Protein AF-A0A392R8F7-F1 (afdb_monomer_lite)

Sequence (70 aa):
MHPNLVAPVVSSPTHLLQVPGSKLRLLCSYGGHIMPRDNSLYYVGGDTRIVAVDRHSSLTHLCSHLSRNL

Secondary structure (DSSP, 8-state):
-------------------TT-EEEEEEEESSEEEEETTEEEEESSEEEEEEEETT--HHHHHHHHHHH-

Structure (mmCIF, N/CA/C/O backbone):
data_AF-A0A392R8F7-F1
#
_entry.id   AF-A0A392R8F7-F1
#
loop_
_atom_site.group_PDB
_atom_site.id
_atom_site.type_symbol
_atom_site.label_atom_id
_atom_site.label_alt_id
_atom_site.label_comp_id
_atom_site.label_asym_id
_atom_site.label_entity_id
_atom_site.label_seq_id
_atom_site.pdbx_PDB_ins_code
_atom_site.Cartn_x
_atom_site.Cartn_y
_atom_site.Cartn_z
_atom_site.occupancy
_atom_site.B_iso_or_equiv
_atom_site.auth_seq_id
_atom_site.auth_comp_id
_atom_site.auth_asym_id
_atom_site.auth_atom_id
_atom_site.pdbx_PDB_model_num
ATOM 1 N N . MET A 1 1 ? -17.701 55.661 16.993 1.00 44.38 1 MET A N 1
ATOM 2 C CA . MET A 1 1 ? -18.013 54.360 16.361 1.00 44.38 1 MET A CA 1
ATOM 3 C C . MET A 1 1 ? -17.124 54.295 15.120 1.00 44.38 1 MET A C 1
ATOM 5 O O . MET A 1 1 ? -17.420 54.993 14.167 1.00 44.38 1 MET A O 1
ATOM 9 N N . HIS A 1 2 ? -15.913 53.737 15.118 1.00 37.97 2 HIS A N 1
ATOM 10 C CA . HIS A 1 2 ? -15.525 52.360 15.436 1.00 37.97 2 HIS A CA 1
ATOM 11 C C . HIS A 1 2 ? -14.022 52.324 15.801 1.00 37.97 2 HIS A C 1
ATOM 13 O O . HIS A 1 2 ? -13.240 52.947 15.082 1.00 37.97 2 HIS A O 1
ATOM 19 N N . PRO A 1 3 ? -13.576 51.632 16.865 1.00 51.31 3 PRO A N 1
ATOM 20 C CA . PRO A 1 3 ? -12.153 51.383 17.065 1.00 51.31 3 PRO A CA 1
ATOM 21 C C . PRO A 1 3 ? -11.675 50.256 16.134 1.00 51.31 3 PRO A C 1
ATOM 23 O O . PRO A 1 3 ? -12.327 49.221 16.008 1.00 51.31 3 PRO A O 1
ATOM 26 N N . ASN A 1 4 ? -10.531 50.472 15.481 1.00 44.72 4 ASN A N 1
ATOM 27 C CA . ASN A 1 4 ? -9.809 49.448 14.729 1.00 44.72 4 ASN A CA 1
ATOM 28 C C . ASN A 1 4 ? -9.309 48.377 15.708 1.00 44.72 4 ASN A C 1
ATOM 30 O O . ASN A 1 4 ? -8.452 48.649 16.549 1.00 44.72 4 ASN A O 1
ATOM 34 N N . LEU A 1 5 ? -9.856 47.168 15.606 1.00 55.84 5 LEU A N 1
ATOM 35 C CA . LEU A 1 5 ? -9.389 46.009 16.353 1.00 55.84 5 LEU A CA 1
ATOM 36 C C . LEU A 1 5 ? -8.171 45.432 15.615 1.00 55.84 5 LEU A C 1
ATOM 38 O O . LEU A 1 5 ? -8.311 44.631 14.694 1.00 55.84 5 LEU A O 1
ATOM 42 N N . VAL A 1 6 ? -6.968 45.868 15.988 1.00 50.47 6 VAL A N 1
ATOM 43 C CA . VAL A 1 6 ? -5.733 45.193 15.567 1.00 50.47 6 VAL A CA 1
ATOM 44 C C . VAL A 1 6 ? -5.683 43.861 16.313 1.00 50.47 6 VAL A C 1
ATOM 46 O O . VAL A 1 6 ? -5.423 43.825 17.515 1.00 50.47 6 VAL A O 1
ATOM 49 N N . ALA A 1 7 ? -5.998 42.764 15.623 1.00 52.62 7 ALA A N 1
ATOM 50 C CA . ALA A 1 7 ? -5.815 41.425 16.167 1.00 52.62 7 ALA A CA 1
ATOM 51 C C . ALA A 1 7 ? -4.316 41.188 16.447 1.00 52.62 7 ALA A C 1
ATOM 53 O O . ALA A 1 7 ? -3.481 41.558 15.615 1.00 52.62 7 ALA A O 1
ATOM 54 N N . PRO A 1 8 ? -3.943 40.580 17.587 1.00 45.38 8 PRO A N 1
ATOM 55 C CA . PRO A 1 8 ? -2.553 40.253 17.851 1.00 45.38 8 PRO A CA 1
ATOM 56 C C . PRO A 1 8 ? -2.101 39.188 16.850 1.00 45.38 8 PRO A C 1
ATOM 58 O O . PRO A 1 8 ? -2.658 38.090 16.796 1.00 45.38 8 PRO A O 1
ATOM 61 N N . VAL A 1 9 ? -1.080 39.512 16.055 1.00 55.94 9 VAL A N 1
ATOM 62 C CA . VAL A 1 9 ? -0.324 38.533 15.272 1.00 55.94 9 VAL A CA 1
ATOM 63 C C . VAL A 1 9 ? 0.411 37.621 16.258 1.00 55.94 9 VAL A C 1
ATOM 65 O O . VAL A 1 9 ? 1.513 37.907 16.714 1.00 55.94 9 VAL A O 1
ATOM 68 N N . VAL A 1 10 ? -0.259 36.547 16.678 1.00 51.56 10 VAL A N 1
ATOM 69 C CA . VAL A 1 10 ? 0.350 35.487 17.479 1.00 51.56 10 VAL A CA 1
ATOM 70 C C . VAL A 1 10 ? 1.300 34.724 16.566 1.00 51.56 10 VAL A C 1
ATOM 72 O O . VAL A 1 10 ? 0.892 33.955 15.699 1.00 51.56 10 VAL A O 1
ATOM 75 N N . SER A 1 11 ? 2.588 34.965 16.762 1.00 48.41 11 SER A N 1
ATOM 76 C CA . SER A 1 11 ? 3.693 34.162 16.259 1.00 48.41 11 SER A CA 1
ATOM 77 C C . SER A 1 11 ? 3.686 32.804 16.971 1.00 48.41 11 SER A C 1
ATOM 79 O O . SER A 1 11 ? 4.350 32.616 17.987 1.00 48.41 11 SER A O 1
ATOM 81 N N . SER A 1 12 ? 2.916 31.842 16.462 1.00 50.44 12 SER A N 1
ATOM 82 C CA . SER A 1 12 ? 3.002 30.436 16.870 1.00 50.44 12 SER A CA 1
ATOM 83 C C . SER A 1 12 ? 3.430 29.569 15.680 1.00 50.44 12 SER A C 1
ATOM 85 O O . SER A 1 12 ? 2.968 29.791 14.558 1.00 50.44 12 SER A O 1
ATOM 87 N N . PRO A 1 13 ? 4.353 28.605 15.878 1.00 48.91 13 PRO A N 1
ATOM 88 C CA . PRO A 1 13 ? 4.790 27.723 14.806 1.00 48.91 13 PRO A CA 1
ATOM 89 C C . PRO A 1 13 ? 3.569 26.956 14.308 1.00 48.91 13 PRO A C 1
ATOM 91 O O . PRO A 1 13 ? 2.782 26.453 15.108 1.00 48.91 13 PRO A O 1
ATOM 94 N N . THR A 1 14 ? 3.396 26.906 12.993 1.00 50.94 14 THR A N 1
ATOM 95 C CA . THR A 1 14 ? 2.297 26.264 12.269 1.00 50.94 14 THR A CA 1
ATOM 96 C C . THR A 1 14 ? 2.141 24.796 12.682 1.00 50.94 14 THR A C 1
ATOM 98 O O . THR A 1 14 ? 2.615 23.883 12.010 1.00 50.94 14 THR A O 1
ATOM 101 N N . HIS A 1 15 ? 1.458 24.534 13.795 1.00 55.94 15 HIS A N 1
ATOM 102 C CA . HIS A 1 15 ? 0.926 23.218 14.102 1.00 55.94 15 HIS A CA 1
ATOM 103 C C . HIS A 1 15 ? -0.271 23.051 13.175 1.00 55.94 15 HIS A C 1
ATOM 105 O O . HIS A 1 15 ? -1.369 23.520 13.477 1.00 55.94 15 HIS A O 1
ATOM 111 N N . LEU A 1 16 ? 0.003 22.504 11.983 1.00 55.50 16 LEU A N 1
ATOM 112 C CA . LEU A 1 16 ? -0.977 22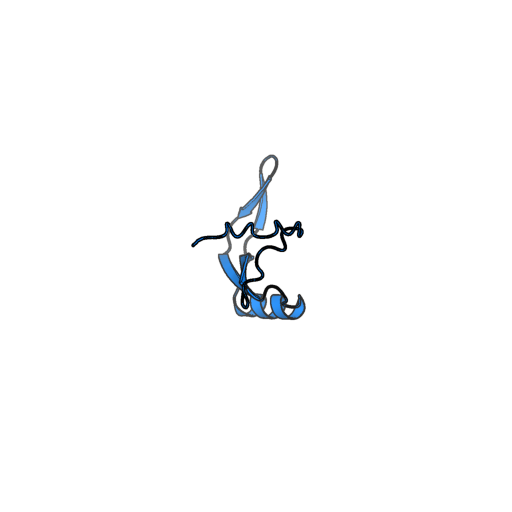.172 10.951 1.00 55.50 16 LEU A CA 1
ATOM 113 C C . LEU A 1 16 ? -2.265 21.729 11.633 1.00 55.50 16 LEU A C 1
ATOM 115 O O . LEU A 1 16 ? -2.231 20.744 12.370 1.00 55.50 16 LEU A O 1
ATOM 119 N N . LEU A 1 17 ? -3.339 22.504 11.433 1.00 55.84 17 LEU A N 1
ATOM 120 C CA . LEU A 1 17 ? -4.617 22.361 12.127 1.00 55.84 17 LEU A CA 1
ATOM 121 C C . LEU A 1 17 ? -4.915 20.878 12.339 1.00 55.84 17 LEU A C 1
ATOM 123 O O . LEU A 1 17 ? -5.160 20.142 11.380 1.00 55.84 17 LEU A O 1
ATOM 127 N N . GLN A 1 18 ? -4.796 20.419 13.586 1.00 60.16 18 GLN A N 1
ATOM 128 C CA . GLN A 1 18 ? -5.058 19.031 13.920 1.00 60.16 18 GLN A CA 1
ATOM 129 C C . GLN A 1 18 ? -6.561 18.846 13.805 1.00 60.16 18 GLN A C 1
ATOM 131 O O . GLN A 1 18 ? -7.291 19.076 14.762 1.00 60.16 18 GLN A O 1
ATOM 136 N N . VAL A 1 19 ? -7.019 18.495 12.603 1.00 66.69 19 VAL A N 1
ATOM 137 C CA . VAL A 1 19 ? -8.420 18.176 12.354 1.00 66.69 19 VAL A CA 1
ATOM 138 C C . VAL A 1 19 ? -8.732 16.955 13.222 1.00 66.69 19 VAL A C 1
ATOM 140 O O . VAL A 1 19 ? -8.109 15.900 13.016 1.00 66.69 19 VAL A O 1
ATOM 143 N N . PRO A 1 20 ? -9.624 17.083 14.223 1.00 64.44 20 PRO A N 1
ATOM 144 C CA . PRO A 1 20 ? -10.036 15.953 15.042 1.00 64.44 20 PRO A CA 1
ATOM 145 C C . PRO A 1 20 ? -10.612 14.873 14.121 1.00 64.44 20 PRO A C 1
ATOM 147 O O . PRO A 1 20 ? -11.488 15.154 13.307 1.00 64.44 20 PRO A O 1
ATOM 150 N N . GLY A 1 21 ? -10.063 13.658 14.185 1.00 69.38 21 GLY A N 1
ATOM 151 C CA . GLY A 1 21 ? -10.423 12.570 13.266 1.00 69.38 21 GLY A CA 1
ATOM 152 C C . GLY A 1 21 ? -9.692 12.575 11.916 1.00 69.38 21 GLY A C 1
ATOM 153 O O . GLY A 1 21 ? -10.120 11.882 10.991 1.00 69.38 21 GLY A O 1
ATOM 154 N N . SER A 1 22 ? -8.594 13.328 11.769 1.00 82.12 22 SER A N 1
ATOM 155 C CA . SER A 1 22 ? -7.751 13.252 10.568 1.00 82.12 22 SER A CA 1
ATOM 156 C C . SER A 1 22 ? -7.179 11.843 10.375 1.00 82.12 22 SER A C 1
ATOM 158 O O . SER A 1 22 ? -6.333 11.372 11.134 1.00 82.12 22 SER A O 1
ATOM 160 N N . LYS A 1 23 ? -7.634 11.172 9.312 1.00 88.69 23 LYS A N 1
ATOM 161 C CA . LYS A 1 23 ? -7.097 9.878 8.888 1.00 88.69 23 LYS A CA 1
ATOM 162 C C . LYS A 1 23 ? -5.877 10.071 7.994 1.00 88.69 23 LYS A C 1
ATOM 164 O O . LYS A 1 23 ? -5.884 10.900 7.083 1.00 88.69 23 LYS A O 1
ATOM 169 N N . LEU A 1 24 ? -4.846 9.269 8.220 1.00 90.50 24 LEU A N 1
ATOM 170 C CA . LEU A 1 24 ? -3.731 9.104 7.304 1.00 90.50 24 LEU A CA 1
ATOM 171 C C . LEU A 1 24 ? -4.164 8.187 6.157 1.00 90.50 24 LEU A C 1
ATOM 173 O O . LEU A 1 24 ? -4.658 7.088 6.392 1.00 90.50 24 LEU A O 1
ATOM 177 N N . ARG A 1 25 ? -3.985 8.639 4.915 1.00 92.44 25 ARG A N 1
ATOM 178 C CA . ARG A 1 25 ? -4.234 7.831 3.716 1.00 92.44 25 ARG A CA 1
ATOM 179 C C . ARG A 1 25 ? -2.903 7.282 3.227 1.00 92.44 25 ARG A C 1
ATOM 181 O O . ARG A 1 25 ? -2.060 8.045 2.769 1.00 92.44 25 ARG A O 1
ATOM 188 N N . LEU A 1 26 ? -2.726 5.976 3.347 1.00 93.12 26 LEU A N 1
ATOM 189 C CA . LEU A 1 26 ? -1.535 5.261 2.913 1.00 93.12 26 LEU A CA 1
ATOM 190 C C . LEU A 1 26 ? -1.822 4.568 1.588 1.00 93.12 26 LEU A C 1
ATOM 192 O O . LEU A 1 26 ? -2.869 3.942 1.437 1.00 93.12 26 LEU A O 1
ATOM 196 N N . LEU A 1 27 ? -0.898 4.674 0.638 1.00 94.56 27 LEU A N 1
ATOM 197 C CA . LEU A 1 27 ? -0.900 3.812 -0.535 1.00 94.56 27 LEU A CA 1
ATOM 198 C C . LEU A 1 27 ? -0.191 2.514 -0.154 1.00 94.56 27 LEU A C 1
ATOM 200 O O . LEU A 1 27 ? 0.978 2.539 0.227 1.00 94.56 27 LEU A O 1
ATOM 204 N N . CYS A 1 28 ? -0.905 1.400 -0.224 1.00 93.88 28 CYS A N 1
ATOM 205 C CA . CYS A 1 28 ? -0.383 0.092 0.128 1.00 93.88 28 CYS A CA 1
ATOM 206 C C . CYS A 1 28 ? -0.420 -0.808 -1.102 1.00 93.88 28 CYS A C 1
ATOM 208 O O . CYS A 1 28 ? -1.472 -0.962 -1.724 1.00 93.88 28 CYS A O 1
ATOM 210 N N . SER A 1 29 ? 0.723 -1.405 -1.422 1.00 93.62 29 SER A N 1
ATOM 211 C CA . SER A 1 29 ? 0.866 -2.358 -2.519 1.00 93.62 29 SER A CA 1
ATOM 212 C C . SER A 1 29 ? 1.282 -3.723 -1.964 1.00 93.62 29 SER A C 1
ATOM 214 O O . SER A 1 29 ? 2.127 -3.778 -1.068 1.00 93.62 29 SER A O 1
ATOM 216 N N . TYR A 1 30 ? 0.677 -4.812 -2.450 1.00 94.62 30 TYR A N 1
ATOM 217 C CA . TYR A 1 30 ? 0.933 -6.184 -1.984 1.00 94.62 30 TYR A CA 1
ATOM 218 C C . TYR A 1 30 ? 0.842 -7.215 -3.123 1.00 94.62 30 TYR A C 1
ATOM 220 O O . TYR A 1 30 ? 0.170 -6.989 -4.128 1.00 94.62 30 TYR A O 1
ATOM 228 N N . GLY A 1 31 ? 1.533 -8.352 -2.967 1.00 94.25 31 GLY A N 1
ATOM 229 C CA . GLY A 1 31 ? 1.494 -9.486 -3.902 1.00 94.25 31 GLY A CA 1
ATOM 230 C C . GLY A 1 31 ? 2.300 -9.320 -5.199 1.00 94.25 31 GLY A C 1
ATOM 231 O O . GLY A 1 31 ? 2.307 -10.226 -6.025 1.00 94.25 31 GLY A O 1
ATOM 232 N N . GLY A 1 32 ? 2.971 -8.186 -5.393 1.00 94.81 32 GLY A N 1
ATOM 233 C CA . GLY A 1 32 ? 3.873 -7.909 -6.513 1.00 94.81 32 GLY A CA 1
ATOM 234 C C . GLY A 1 32 ? 5.352 -7.904 -6.119 1.00 94.81 32 GLY A C 1
ATOM 235 O O . GLY A 1 32 ? 5.734 -8.261 -5.001 1.00 94.81 32 GLY A O 1
ATOM 236 N N . HIS A 1 33 ? 6.195 -7.455 -7.047 1.0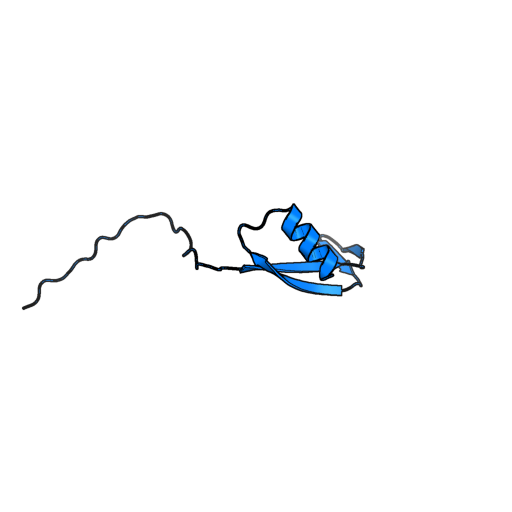0 95.62 33 HIS A N 1
ATOM 237 C CA . HIS A 1 33 ? 7.648 -7.417 -6.893 1.00 95.62 33 HIS A CA 1
ATOM 238 C C . HIS A 1 33 ? 8.201 -6.004 -7.046 1.00 95.62 33 HIS A C 1
ATOM 240 O O . HIS A 1 33 ? 7.796 -5.252 -7.931 1.00 95.62 33 HIS A O 1
ATOM 246 N N . ILE A 1 34 ? 9.177 -5.663 -6.204 1.00 96.06 34 ILE A N 1
ATOM 247 C CA . ILE A 1 34 ? 9.970 -4.446 -6.370 1.00 96.06 34 ILE A CA 1
ATOM 248 C C . ILE A 1 34 ? 11.088 -4.757 -7.365 1.00 96.06 34 ILE A C 1
ATOM 250 O O . ILE A 1 34 ? 11.961 -5.576 -7.082 1.00 96.06 34 ILE A O 1
ATOM 254 N N . MET A 1 35 ? 11.050 -4.108 -8.524 1.00 94.94 35 MET A N 1
ATOM 255 C CA . MET A 1 35 ? 12.034 -4.262 -9.590 1.00 94.94 35 MET A CA 1
ATOM 256 C C . MET A 1 35 ? 12.847 -2.975 -9.767 1.00 94.94 35 MET A C 1
ATOM 258 O O . MET A 1 35 ? 12.269 -1.882 -9.770 1.00 94.94 35 MET A O 1
ATOM 262 N N . PRO A 1 36 ? 14.176 -3.074 -9.927 1.00 95.50 36 PRO A N 1
ATOM 263 C CA . PRO A 1 36 ? 14.995 -1.924 -10.275 1.00 95.50 36 PRO A CA 1
ATOM 264 C C . PRO A 1 36 ? 14.734 -1.495 -11.727 1.00 95.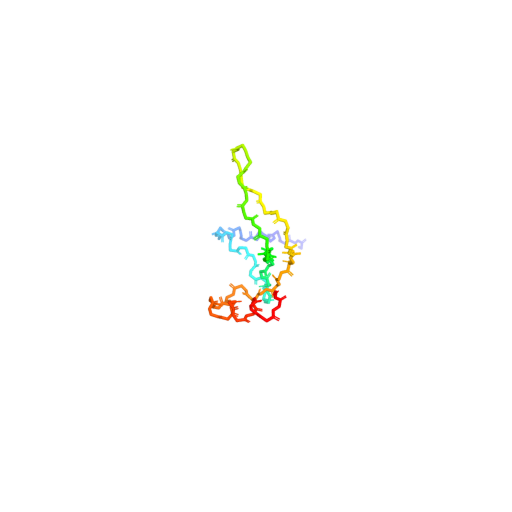50 36 PRO A C 1
ATOM 266 O O . PRO A 1 36 ? 14.652 -2.335 -12.623 1.00 95.50 36 PRO A O 1
ATOM 269 N N . ARG A 1 37 ? 14.641 -0.184 -11.968 1.00 92.25 37 ARG A N 1
ATOM 270 C CA . ARG A 1 37 ? 14.664 0.424 -13.304 1.00 92.25 37 ARG A CA 1
ATOM 271 C C . ARG A 1 37 ? 15.504 1.687 -13.259 1.00 92.25 37 ARG A C 1
ATOM 273 O O . ARG A 1 37 ? 15.140 2.655 -12.586 1.00 92.25 37 ARG A O 1
ATOM 280 N N . ASP A 1 38 ? 16.601 1.658 -14.003 1.00 92.88 38 ASP A N 1
ATOM 281 C CA . ASP A 1 38 ? 17.576 2.739 -14.097 1.00 92.88 38 ASP A CA 1
ATOM 282 C C . ASP A 1 38 ? 17.993 3.227 -12.696 1.00 92.88 38 ASP A C 1
ATOM 284 O O . ASP A 1 38 ? 18.722 2.536 -11.985 1.00 92.88 38 ASP A O 1
ATOM 288 N N . ASN A 1 39 ? 17.456 4.370 -12.259 1.00 93.81 39 ASN A N 1
ATOM 289 C CA . ASN A 1 39 ? 17.788 5.031 -10.996 1.00 93.81 39 ASN A CA 1
ATOM 290 C C . ASN A 1 39 ? 16.617 5.020 -9.991 1.00 93.81 39 ASN A C 1
ATOM 292 O O . ASN A 1 39 ? 16.556 5.860 -9.094 1.00 93.81 39 ASN A O 1
ATOM 296 N N . SER A 1 40 ? 15.650 4.117 -10.156 1.00 94.38 40 SER A N 1
ATOM 297 C CA . SER A 1 40 ? 14.441 4.057 -9.329 1.00 94.38 40 SER A CA 1
ATOM 298 C C . SER A 1 40 ? 13.920 2.630 -9.148 1.00 94.38 40 SER A C 1
ATOM 300 O O . SER A 1 40 ? 14.346 1.692 -9.821 1.00 94.38 40 SER A O 1
ATOM 302 N N . LEU A 1 41 ? 12.999 2.465 -8.200 1.00 94.44 41 LEU A N 1
ATOM 303 C CA . LEU A 1 41 ? 12.320 1.203 -7.932 1.00 94.44 41 LEU A CA 1
ATOM 304 C C . LEU A 1 41 ? 10.878 1.293 -8.425 1.00 94.44 41 LEU A C 1
ATOM 306 O O . LEU A 1 41 ? 10.191 2.277 -8.154 1.00 94.44 41 LEU A O 1
ATOM 310 N N . TYR A 1 42 ? 10.412 0.246 -9.098 1.00 93.25 42 TYR A N 1
ATOM 311 C CA . TYR A 1 42 ? 9.020 0.113 -9.515 1.00 93.25 42 TYR A CA 1
ATOM 312 C C . TYR A 1 42 ? 8.393 -1.102 -8.855 1.00 93.25 42 TYR A C 1
ATOM 314 O O . TYR A 1 42 ? 9.005 -2.166 -8.777 1.00 93.25 42 TYR A O 1
ATOM 322 N N . TYR A 1 43 ? 7.154 -0.940 -8.403 1.00 94.62 43 TYR A N 1
ATOM 323 C CA . TYR A 1 43 ? 6.332 -2.059 -7.974 1.00 94.62 43 TYR A CA 1
ATOM 324 C C . TYR A 1 43 ? 5.611 -2.636 -9.192 1.00 94.62 43 TYR A C 1
ATOM 326 O O . TYR A 1 43 ? 4.902 -1.908 -9.888 1.00 94.62 43 TYR A O 1
ATOM 334 N N . VAL A 1 44 ? 5.823 -3.918 -9.480 1.00 95.00 44 VAL A N 1
ATOM 335 C CA . VAL A 1 44 ? 5.293 -4.591 -10.670 1.00 95.00 44 VAL A CA 1
ATOM 336 C C . VAL A 1 44 ? 4.392 -5.748 -10.255 1.00 95.00 44 VAL A C 1
ATOM 338 O O . VAL A 1 44 ? 4.771 -6.575 -9.424 1.00 95.00 44 VAL A O 1
ATOM 341 N N . GLY A 1 45 ? 3.209 -5.817 -10.868 1.00 94.12 45 GLY A N 1
ATOM 342 C CA . GLY A 1 45 ? 2.171 -6.782 -10.507 1.00 94.12 45 GLY A CA 1
ATOM 343 C C . GLY A 1 45 ? 1.516 -6.478 -9.155 1.00 94.12 45 GLY A C 1
ATOM 344 O O . GLY A 1 45 ? 1.714 -5.407 -8.580 1.00 94.12 45 GLY A O 1
ATOM 345 N N . GLY A 1 46 ? 0.738 -7.440 -8.654 1.00 94.69 46 GLY A N 1
ATOM 346 C CA . GLY A 1 46 ? 0.021 -7.322 -7.384 1.00 94.69 46 GLY A CA 1
ATOM 347 C C . GLY A 1 46 ? -1.132 -6.315 -7.398 1.00 94.69 46 GLY A C 1
ATOM 348 O O . GLY A 1 46 ? -1.559 -5.828 -8.446 1.00 94.69 46 GLY A O 1
ATOM 349 N N . ASP A 1 47 ? -1.620 -6.002 -6.202 1.00 93.88 47 ASP A N 1
ATOM 350 C CA . ASP A 1 47 ? -2.687 -5.037 -5.954 1.00 93.88 47 ASP A CA 1
ATOM 351 C C . ASP A 1 47 ? -2.128 -3.765 -5.322 1.00 93.88 47 ASP A C 1
ATOM 353 O O . ASP A 1 47 ? -1.159 -3.791 -4.564 1.00 93.88 47 ASP A O 1
ATOM 357 N N . THR A 1 48 ? -2.769 -2.631 -5.601 1.00 94.06 48 THR A N 1
ATOM 358 C CA . THR A 1 48 ? -2.464 -1.352 -4.954 1.00 94.06 48 THR A CA 1
ATOM 359 C C . THR A 1 48 ? -3.754 -0.682 -4.510 1.00 94.06 48 THR A C 1
ATOM 361 O O . THR A 1 48 ? -4.664 -0.469 -5.310 1.00 94.06 48 THR A O 1
ATOM 364 N N . ARG A 1 49 ? -3.847 -0.350 -3.220 1.00 93.31 49 ARG A N 1
ATOM 365 C CA . ARG A 1 49 ? -5.052 0.221 -2.605 1.00 93.31 49 ARG A CA 1
ATOM 366 C C . ARG A 1 49 ? -4.696 1.350 -1.651 1.00 93.31 49 ARG A C 1
ATOM 368 O O . ARG A 1 49 ? -3.644 1.345 -1.019 1.00 93.31 49 ARG A O 1
ATOM 375 N N . ILE A 1 50 ? -5.597 2.321 -1.531 1.00 94.75 50 ILE A N 1
ATOM 376 C CA . ILE A 1 50 ? -5.474 3.378 -0.525 1.00 94.75 50 ILE A CA 1
ATOM 377 C C . ILE A 1 50 ? -6.178 2.920 0.749 1.00 94.75 50 ILE A C 1
ATOM 379 O O . ILE A 1 50 ? -7.381 2.665 0.737 1.00 94.75 50 ILE A O 1
ATOM 383 N N . VAL A 1 51 ? -5.445 2.879 1.856 1.00 93.38 51 VAL A N 1
ATOM 384 C CA . VAL A 1 51 ? -5.950 2.510 3.179 1.00 93.38 51 VAL A CA 1
ATOM 385 C C . VAL A 1 51 ? -5.963 3.747 4.073 1.00 93.38 51 VAL A C 1
ATOM 387 O O . VAL A 1 51 ? -4.958 4.444 4.200 1.00 93.38 51 VAL A O 1
ATOM 390 N N . ALA A 1 52 ? -7.110 4.043 4.687 1.00 92.62 52 ALA A N 1
ATOM 391 C CA . ALA A 1 52 ? -7.256 5.164 5.612 1.00 92.62 52 ALA A CA 1
ATOM 392 C C . ALA A 1 52 ? -7.177 4.674 7.066 1.00 92.62 52 ALA A C 1
ATOM 394 O O . ALA A 1 52 ? -8.036 3.911 7.502 1.00 92.62 52 ALA A O 1
ATOM 395 N N . VAL A 1 53 ? -6.184 5.141 7.819 1.00 91.81 53 VAL A N 1
ATOM 396 C CA . VAL A 1 53 ? -5.944 4.763 9.223 1.00 91.81 53 VAL A CA 1
ATOM 397 C C . VAL A 1 53 ? -5.922 5.987 10.129 1.00 91.81 53 VAL A C 1
ATOM 399 O O . VAL A 1 53 ? -5.731 7.106 9.661 1.00 91.81 53 VAL A O 1
ATOM 402 N N . ASP A 1 54 ? -6.139 5.798 11.427 1.00 90.38 54 ASP A N 1
ATOM 403 C CA . ASP A 1 54 ? -5.985 6.887 12.393 1.00 90.38 54 ASP A CA 1
ATOM 404 C C . ASP A 1 54 ? -4.522 7.365 12.451 1.00 90.38 54 ASP A C 1
ATOM 406 O O . ASP A 1 54 ? -3.602 6.544 12.428 1.00 90.38 54 ASP A O 1
ATOM 410 N N . ARG A 1 55 ? -4.296 8.686 12.516 1.00 87.56 55 ARG A N 1
ATOM 411 C CA . ARG A 1 55 ? -2.943 9.276 12.536 1.00 87.56 55 ARG A CA 1
ATOM 412 C C . ARG A 1 55 ? -2.115 8.822 13.745 1.00 87.56 55 ARG A C 1
ATOM 414 O O . ARG A 1 55 ? -0.895 8.760 13.633 1.00 87.56 55 ARG A O 1
ATOM 421 N N . HIS A 1 56 ? -2.760 8.499 14.862 1.00 89.12 56 HIS A N 1
ATOM 422 C CA . HIS A 1 56 ? -2.123 8.072 16.110 1.00 89.12 56 HIS A CA 1
ATOM 423 C C . HIS A 1 56 ? -2.233 6.553 16.330 1.00 89.12 56 HIS A C 1
ATOM 425 O O . HIS A 1 56 ? -2.032 6.062 17.440 1.00 89.12 56 HIS A O 1
ATOM 431 N N . SER A 1 57 ? -2.536 5.786 15.274 1.00 89.62 57 SER A N 1
ATOM 432 C CA . SER A 1 57 ? -2.546 4.319 15.300 1.00 89.62 57 SER A CA 1
ATOM 433 C C . SER A 1 57 ? -1.173 3.754 15.670 1.00 89.62 57 SER A C 1
ATOM 435 O O . SER A 1 57 ? -0.153 4.148 15.107 1.00 89.62 57 SER A O 1
ATOM 437 N N . SER A 1 58 ? -1.149 2.732 16.530 1.00 93.44 58 SER A N 1
ATOM 438 C CA . SER A 1 58 ? 0.066 1.944 16.758 1.00 93.44 58 SER A CA 1
ATOM 439 C C . SER A 1 58 ? 0.432 1.110 15.525 1.00 93.44 58 SER A C 1
ATOM 441 O O . SER A 1 58 ? -0.433 0.764 14.709 1.00 93.44 58 SER A O 1
ATOM 443 N N . LEU A 1 59 ? 1.711 0.735 15.411 1.00 93.88 59 LEU A N 1
ATOM 444 C CA . LEU A 1 59 ? 2.191 -0.137 14.335 1.00 93.88 59 LEU A CA 1
ATOM 445 C C . LEU A 1 59 ? 1.484 -1.500 14.357 1.00 93.88 59 LEU A C 1
ATOM 447 O O . LEU A 1 59 ? 1.061 -1.985 13.315 1.00 93.88 59 LEU A O 1
ATOM 451 N N . THR A 1 60 ? 1.273 -2.089 15.537 1.00 96.31 60 THR A N 1
ATOM 452 C CA . THR A 1 60 ? 0.558 -3.369 15.682 1.00 96.31 60 THR A CA 1
ATOM 453 C C . THR A 1 60 ? -0.870 -3.294 15.142 1.00 96.31 60 THR A C 1
ATOM 455 O O . THR A 1 60 ? -1.332 -4.212 14.457 1.00 96.31 60 THR A O 1
ATOM 458 N N . HIS A 1 61 ? -1.574 -2.191 15.419 1.00 93.50 61 HIS A N 1
ATOM 459 C CA . HIS A 1 61 ? -2.928 -1.978 14.919 1.00 93.50 61 HIS A CA 1
ATOM 460 C C . HIS A 1 61 ? -2.937 -1.775 13.399 1.00 93.50 61 HIS A C 1
ATOM 462 O O . HIS A 1 61 ? -3.766 -2.369 12.709 1.00 93.50 61 HIS A O 1
ATOM 468 N N . LEU A 1 62 ? -1.963 -1.028 12.868 1.00 93.56 62 LEU A N 1
ATOM 469 C CA . LEU A 1 62 ? -1.762 -0.869 11.430 1.00 93.56 62 LEU A CA 1
ATOM 470 C C . LEU A 1 62 ? -1.493 -2.217 10.743 1.00 93.56 62 LEU A C 1
ATOM 472 O O . LEU A 1 62 ? -2.190 -2.549 9.790 1.00 93.56 62 LEU A O 1
ATOM 476 N N . CYS A 1 63 ? -0.560 -3.030 11.244 1.00 94.12 63 CYS A N 1
A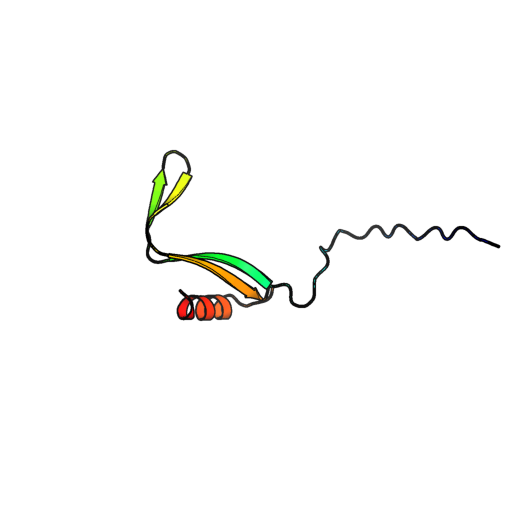TOM 477 C CA . CYS A 1 63 ? -0.255 -4.349 10.680 1.00 94.12 63 CYS A CA 1
ATOM 478 C C . CYS A 1 63 ? -1.483 -5.268 10.683 1.00 94.12 63 CYS A C 1
ATOM 480 O O . CYS A 1 63 ? -1.796 -5.890 9.669 1.00 94.12 63 CYS A O 1
ATOM 482 N N . SER A 1 64 ? -2.229 -5.299 11.793 1.00 94.62 64 SER A N 1
ATOM 483 C CA . SER A 1 64 ? -3.471 -6.078 11.895 1.00 94.62 64 SER A CA 1
ATOM 484 C C . SER A 1 64 ? -4.542 -5.580 10.923 1.00 94.62 64 SER A C 1
ATOM 486 O O . SER A 1 64 ? -5.311 -6.366 10.375 1.00 94.62 64 SER A O 1
ATOM 488 N N . HIS A 1 65 ? -4.620 -4.266 10.708 1.00 92.81 65 HIS A N 1
ATOM 489 C CA . HIS A 1 65 ? -5.531 -3.672 9.740 1.00 92.81 65 HIS A CA 1
ATOM 490 C C . HIS A 1 65 ? -5.148 -4.052 8.307 1.00 92.81 65 HIS A C 1
ATOM 492 O O . HIS A 1 65 ? -6.015 -4.474 7.548 1.00 92.81 65 HIS A O 1
ATOM 498 N N . LEU A 1 66 ? -3.868 -3.948 7.945 1.00 93.50 66 LEU A N 1
ATOM 499 C CA . LEU A 1 66 ? -3.371 -4.299 6.615 1.00 93.50 66 LEU A CA 1
ATOM 500 C C . LEU A 1 66 ? -3.580 -5.785 6.313 1.00 93.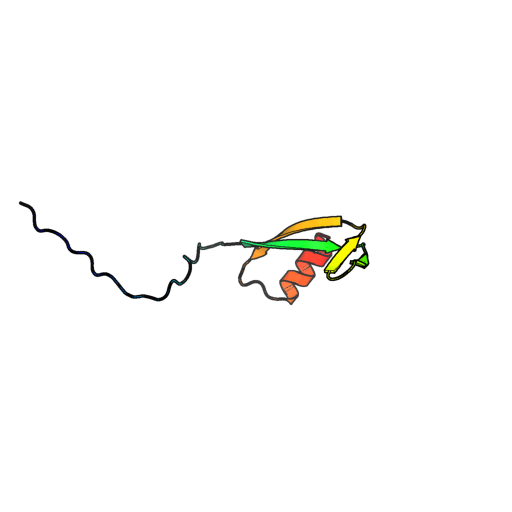50 66 LEU A C 1
ATOM 502 O O . LEU A 1 66 ? -4.171 -6.095 5.291 1.00 93.50 66 LEU A O 1
ATOM 506 N N . SER A 1 67 ? -3.233 -6.680 7.243 1.00 92.19 67 SER A N 1
ATOM 507 C CA . SER A 1 67 ? -3.415 -8.135 7.090 1.00 92.19 67 SER A CA 1
ATOM 508 C C . SER A 1 67 ? -4.866 -8.573 6.862 1.00 92.19 67 SER A C 1
ATOM 510 O O . SER A 1 67 ? -5.091 -9.690 6.408 1.00 92.19 67 SER A O 1
ATOM 512 N N . ARG A 1 68 ? -5.851 -7.750 7.242 1.00 89.69 68 ARG A N 1
ATOM 513 C CA . ARG A 1 68 ? -7.277 -8.035 7.025 1.00 89.69 68 ARG A CA 1
ATOM 514 C C . ARG A 1 68 ? -7.833 -7.423 5.741 1.00 89.69 68 ARG A C 1
ATOM 516 O O . ARG A 1 68 ? -8.918 -7.813 5.327 1.00 89.69 68 ARG A O 1
ATOM 523 N N . ASN A 1 69 ? -7.161 -6.422 5.173 1.00 85.31 69 ASN A N 1
ATOM 524 C CA . ASN A 1 69 ? -7.708 -5.586 4.097 1.00 85.31 69 ASN A CA 1
ATOM 525 C C . ASN A 1 69 ? -6.912 -5.658 2.780 1.00 85.31 69 ASN A C 1
ATOM 527 O O . ASN A 1 69 ? -7.375 -5.109 1.775 1.00 85.31 69 ASN A O 1
ATOM 531 N N . LEU A 1 70 ? -5.739 -6.293 2.793 1.00 85.62 70 LEU A N 1
ATOM 532 C CA . LEU A 1 70 ? -4.866 -6.561 1.648 1.00 85.62 70 LEU A CA 1
ATOM 533 C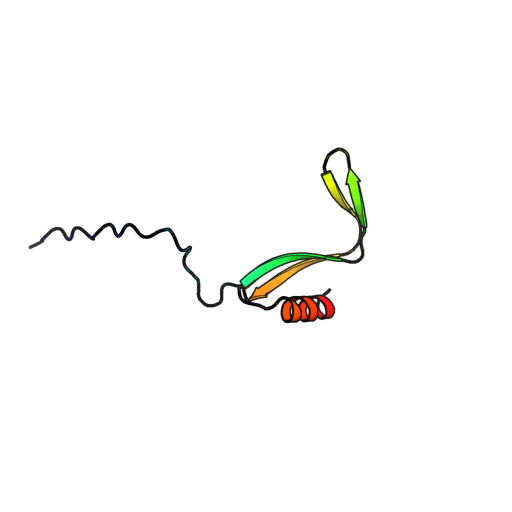 C . LEU A 1 70 ? -4.628 -8.066 1.560 1.00 85.62 70 LEU A C 1
ATOM 535 O O . LEU A 1 70 ? -4.644 -8.565 0.418 1.00 85.62 70 LEU A O 1
#

Organism: NCBI:txid97028

InterPro domains:
  IPR053198 Gynoecium Development Regulator [PTHR31066] (11-68)

Radius of gyration: 21.59 Å; chains: 1; bounding box: 36×64×32 Å

Foldseek 3Di:
DDDDPPDDPPPDPCPPPPDVQDWDWDWDFDDFDFDDDDPDTDTDDGDIDIDTHGPPDDPVRVVVVVVVVD

pLDDT: mean 80.86, std 18.73, range [37.97, 96.31]